Protein AF-A0A8T3YI93-F1 (af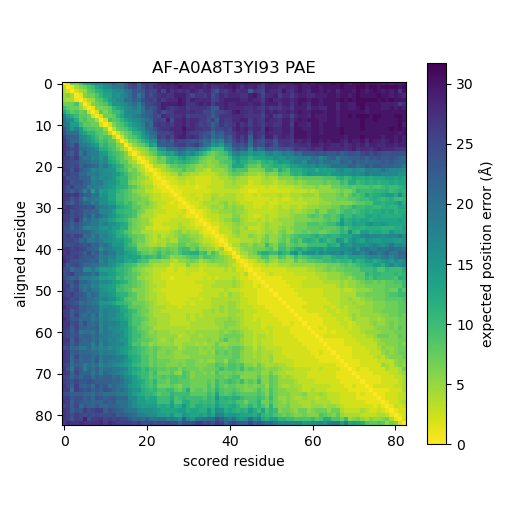db_monomer)

Structure (mmCIF, N/CA/C/O 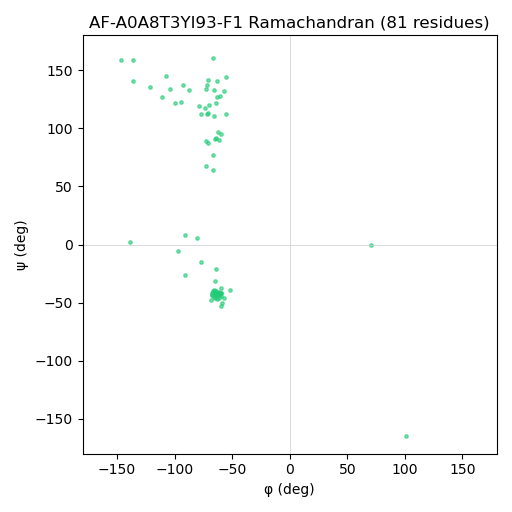backbone):
data_AF-A0A8T3YI93-F1
#
_entry.id   AF-A0A8T3YI93-F1
#
loop_
_atom_site.group_PDB
_atom_site.id
_atom_site.type_symbol
_atom_site.label_atom_id
_atom_site.label_alt_id
_atom_site.label_comp_id
_atom_site.label_asym_id
_atom_site.label_entity_id
_atom_site.label_seq_id
_atom_site.pdbx_PDB_ins_code
_atom_site.Cartn_x
_atom_site.Cartn_y
_atom_site.Cartn_z
_atom_site.occupancy
_atom_site.B_iso_or_equiv
_atom_site.auth_seq_id
_atom_site.auth_comp_id
_atom_site.auth_asym_id
_atom_site.auth_atom_id
_atom_site.pdbx_PDB_model_num
ATOM 1 N N . MET A 1 1 ? 25.425 -42.790 10.625 1.00 57.62 1 MET A N 1
ATOM 2 C CA . MET A 1 1 ? 25.482 -41.355 10.986 1.00 57.62 1 MET A CA 1
ATOM 3 C C . MET A 1 1 ? 24.086 -40.913 11.411 1.00 57.62 1 MET A C 1
ATOM 5 O O . MET A 1 1 ? 23.250 -40.655 10.560 1.00 57.62 1 MET A O 1
ATOM 9 N N . GLY A 1 2 ? 23.786 -40.966 12.712 1.00 53.69 2 GLY A N 1
ATOM 10 C CA . GLY A 1 2 ? 22.455 -40.671 13.253 1.00 53.69 2 GLY A CA 1
ATOM 11 C C . GLY A 1 2 ? 22.392 -39.252 13.808 1.00 53.69 2 GLY A C 1
ATOM 12 O O . GLY A 1 2 ? 23.167 -38.911 14.701 1.00 53.69 2 GLY A O 1
ATOM 13 N N . TYR A 1 3 ? 21.486 -38.427 13.289 1.00 59.28 3 TYR A N 1
ATOM 14 C CA . TYR A 1 3 ? 21.236 -37.095 13.834 1.00 59.28 3 TYR A CA 1
ATOM 15 C C . TYR A 1 3 ? 20.511 -37.224 15.177 1.00 59.28 3 TYR A C 1
ATOM 17 O O . TYR A 1 3 ? 19.365 -37.663 15.242 1.00 59.28 3 TYR A O 1
ATOM 25 N N . LYS A 1 4 ? 21.198 -36.855 16.262 1.00 63.78 4 LYS A N 1
ATOM 26 C CA . LYS A 1 4 ? 20.622 -36.772 17.607 1.00 63.78 4 LYS A CA 1
ATOM 27 C C . LYS A 1 4 ? 19.723 -35.530 17.679 1.00 63.78 4 LYS A C 1
ATOM 29 O O . LYS A 1 4 ? 20.240 -34.422 17.528 1.00 63.78 4 LYS A O 1
ATOM 34 N N . PRO A 1 5 ? 18.406 -35.660 17.911 1.00 60.81 5 PRO A N 1
ATOM 35 C CA . PRO A 1 5 ? 17.550 -34.493 18.052 1.00 60.81 5 PRO A CA 1
ATOM 36 C C . PRO A 1 5 ? 17.870 -33.793 19.378 1.00 60.81 5 PRO A C 1
ATOM 38 O O . PRO A 1 5 ? 17.623 -34.326 20.461 1.00 60.81 5 PRO A O 1
ATOM 41 N N . HIS A 1 6 ? 18.422 -32.583 19.298 1.00 62.75 6 HIS A N 1
ATOM 42 C CA . HIS A 1 6 ? 18.526 -31.694 20.448 1.00 62.75 6 HIS A CA 1
ATOM 43 C C . HIS A 1 6 ? 17.103 -31.305 20.870 1.00 62.75 6 HIS A C 1
ATOM 45 O O . HIS A 1 6 ? 16.405 -30.597 20.145 1.00 62.75 6 HIS A O 1
ATOM 51 N N . LYS A 1 7 ? 16.648 -31.793 22.033 1.00 49.91 7 LYS A N 1
ATOM 52 C CA . LYS A 1 7 ? 15.393 -31.359 22.660 1.00 49.91 7 LYS A CA 1
ATOM 53 C C . LYS A 1 7 ? 15.522 -29.881 23.027 1.00 49.91 7 LYS A C 1
ATOM 55 O O . LYS A 1 7 ? 15.990 -29.540 24.109 1.00 49.91 7 LYS A O 1
ATOM 60 N N . ILE A 1 8 ? 15.106 -29.001 22.123 1.00 61.94 8 ILE A N 1
ATOM 61 C CA . ILE A 1 8 ? 14.855 -27.600 22.447 1.00 61.94 8 ILE A CA 1
ATOM 62 C C . ILE A 1 8 ? 13.562 -27.608 23.258 1.00 61.94 8 ILE A C 1
ATOM 64 O O . ILE A 1 8 ? 12.460 -27.582 22.712 1.00 61.94 8 ILE A O 1
ATOM 68 N N . GLU A 1 9 ? 13.688 -27.753 24.574 1.00 58.09 9 GLU A N 1
ATOM 69 C CA . GLU A 1 9 ? 12.572 -27.610 25.495 1.00 58.09 9 GLU A CA 1
ATOM 70 C C . GLU A 1 9 ? 12.115 -26.150 25.412 1.00 58.09 9 GLU A C 1
ATOM 72 O O . GLU A 1 9 ? 12.660 -25.251 26.052 1.00 58.09 9 GLU A O 1
ATOM 77 N N . MET A 1 10 ? 11.159 -25.893 24.516 1.00 52.72 10 MET A N 1
ATOM 78 C CA . MET A 1 10 ? 10.535 -24.594 24.312 1.00 52.72 10 MET A CA 1
ATOM 79 C C . MET A 1 10 ? 9.723 -24.254 25.564 1.00 52.72 10 MET A C 1
ATOM 81 O O . MET A 1 10 ? 8.494 -24.377 25.580 1.00 52.72 10 MET A O 1
ATOM 85 N N . LYS A 1 11 ? 10.401 -23.828 26.634 1.00 54.50 11 LYS A N 1
ATOM 86 C CA . LYS A 1 11 ? 9.788 -23.153 27.775 1.00 54.50 11 LYS A CA 1
ATOM 87 C C . LYS A 1 11 ? 9.167 -21.869 27.240 1.00 54.50 11 LYS A C 1
ATOM 89 O O . LYS A 1 11 ? 9.809 -20.827 27.148 1.00 54.50 11 LYS A O 1
ATOM 94 N N . ARG A 1 12 ? 7.900 -21.972 26.828 1.00 57.28 12 ARG A N 1
ATOM 95 C CA . ARG A 1 12 ? 7.027 -20.889 26.358 1.00 57.28 12 ARG A CA 1
ATOM 96 C C . ARG A 1 12 ? 6.713 -19.936 27.515 1.00 57.28 12 ARG A C 1
ATOM 98 O O . ARG A 1 12 ? 5.565 -19.793 27.931 1.00 57.28 12 ARG A O 1
ATOM 105 N N . GLY A 1 13 ? 7.737 -19.271 28.038 1.00 49.78 13 GLY A N 1
ATOM 106 C CA . GLY A 1 13 ? 7.604 -18.158 28.962 1.00 49.78 13 GLY A CA 1
ATOM 107 C C . GLY A 1 13 ? 7.058 -16.958 28.204 1.00 49.78 13 GLY A C 1
ATOM 108 O O . GLY A 1 13 ? 7.816 -16.140 27.689 1.00 49.78 13 GLY A O 1
ATOM 109 N N . ARG A 1 14 ? 5.727 -16.857 28.103 1.00 57.66 14 ARG A N 1
ATOM 110 C CA . ARG A 1 14 ? 5.060 -15.645 27.621 1.00 57.66 14 ARG A CA 1
ATOM 111 C C . ARG A 1 14 ? 5.395 -14.524 28.604 1.00 57.66 14 ARG A C 1
ATOM 113 O O . ARG A 1 14 ? 4.737 -14.408 29.638 1.00 57.66 14 ARG A O 1
ATOM 120 N N . ARG A 1 15 ? 6.405 -13.703 28.298 1.00 56.34 15 ARG A N 1
ATOM 121 C CA . ARG A 1 15 ? 6.590 -12.407 28.960 1.00 56.34 15 ARG A CA 1
ATOM 122 C C . ARG A 1 15 ? 5.325 -11.601 28.673 1.00 56.34 15 ARG A C 1
ATOM 124 O O . ARG A 1 15 ? 5.178 -11.032 27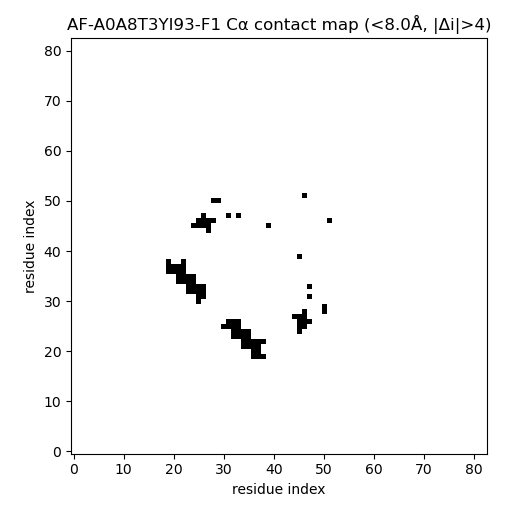.595 1.00 56.34 15 ARG A O 1
ATOM 131 N N . ARG A 1 16 ? 4.365 -11.633 29.600 1.00 60.16 16 ARG A N 1
ATOM 132 C CA . ARG A 1 16 ? 3.136 -10.834 29.560 1.00 60.16 16 ARG A CA 1
ATOM 133 C C . ARG A 1 16 ? 3.512 -9.388 29.878 1.00 60.16 16 ARG A C 1
ATOM 135 O O . ARG A 1 16 ? 3.189 -8.872 30.940 1.00 60.16 16 ARG A O 1
ATOM 142 N N . GLY A 1 17 ? 4.249 -8.759 28.961 1.00 64.00 17 GLY A N 1
ATOM 143 C CA . GLY A 1 17 ? 4.320 -7.306 28.898 1.00 64.00 17 GLY A CA 1
ATOM 144 C C . GLY A 1 17 ? 2.897 -6.764 28.785 1.00 64.00 17 GLY A C 1
ATOM 145 O O . GLY A 1 17 ? 2.033 -7.415 28.187 1.00 64.00 17 GLY A O 1
ATOM 146 N N . LYS A 1 18 ? 2.633 -5.620 29.417 1.00 66.44 18 LYS A N 1
ATOM 147 C CA . LYS A 1 18 ? 1.301 -5.017 29.471 1.00 66.44 18 LYS A CA 1
ATOM 148 C C . LYS A 1 18 ? 0.781 -4.832 28.043 1.00 66.44 18 LYS A C 1
ATOM 150 O O . LYS A 1 18 ? 1.359 -4.077 27.265 1.00 66.44 18 LYS A O 1
ATOM 155 N N . ARG A 1 19 ? -0.256 -5.590 27.672 1.00 66.44 19 ARG A N 1
ATOM 156 C CA . ARG A 1 19 ? -0.869 -5.487 26.345 1.00 66.44 19 ARG A CA 1
ATOM 157 C C . ARG A 1 19 ? -1.449 -4.073 26.226 1.00 66.44 19 ARG A C 1
ATOM 159 O O . ARG A 1 19 ? -2.182 -3.683 27.131 1.00 66.44 19 ARG A O 1
ATOM 166 N N . PRO A 1 20 ? -1.114 -3.304 25.178 1.00 68.75 20 PRO A N 1
ATOM 167 C CA . PRO A 1 20 ? -1.731 -2.004 24.968 1.00 68.75 20 PRO A CA 1
ATOM 168 C C . PRO A 1 20 ? -3.250 -2.170 24.888 1.00 68.75 20 PRO A C 1
ATOM 170 O O . PRO A 1 20 ? -3.753 -3.077 24.216 1.00 68.75 20 PRO A O 1
ATOM 173 N N . GLU A 1 21 ? -3.954 -1.318 25.626 1.00 76.12 21 GLU A N 1
ATOM 174 C CA . GLU A 1 21 ? -5.412 -1.279 25.643 1.00 76.12 21 GLU A CA 1
ATOM 175 C C . GLU A 1 21 ? -5.927 -0.910 24.241 1.00 76.12 21 GLU A C 1
ATOM 177 O O . GLU A 1 21 ? -5.317 -0.078 23.556 1.00 76.12 21 GLU A O 1
ATOM 182 N N . PRO A 1 22 ? -7.025 -1.529 23.778 1.00 77.75 22 PRO A N 1
ATOM 183 C CA . PRO A 1 22 ? -7.636 -1.163 22.510 1.00 77.75 22 PRO A CA 1
ATOM 184 C C . PRO A 1 22 ? -8.161 0.278 22.574 1.00 77.75 22 PRO A C 1
ATOM 186 O O . PRO A 1 22 ? -9.012 0.594 23.400 1.00 77.75 22 PRO A O 1
ATOM 189 N N . ALA A 1 23 ? -7.686 1.141 21.676 1.00 80.94 23 ALA A N 1
ATOM 190 C CA . ALA A 1 23 ? -8.121 2.534 21.583 1.00 80.94 23 ALA A CA 1
ATOM 191 C C . ALA A 1 23 ? -8.998 2.759 20.340 1.00 80.94 23 ALA A C 1
ATOM 193 O O . ALA A 1 23 ? -8.809 2.126 19.293 1.00 80.94 23 ALA A O 1
ATOM 194 N N . GLN A 1 24 ? -9.987 3.644 20.476 1.00 87.50 24 GLN A N 1
ATOM 195 C CA . GLN A 1 24 ? -10.884 4.038 19.392 1.00 87.50 24 GLN A CA 1
ATOM 196 C C . GLN A 1 24 ? -10.283 5.203 18.605 1.00 87.50 24 GLN A C 1
ATOM 198 O O . GLN A 1 24 ? -9.847 6.192 19.185 1.00 87.50 24 GLN A O 1
ATOM 203 N N . TYR A 1 25 ? -10.300 5.090 17.280 1.00 88.81 25 TYR A N 1
ATOM 204 C CA . TYR A 1 25 ? -9.837 6.123 16.359 1.00 88.81 25 TYR A CA 1
ATOM 205 C C . TYR A 1 25 ? -10.814 6.2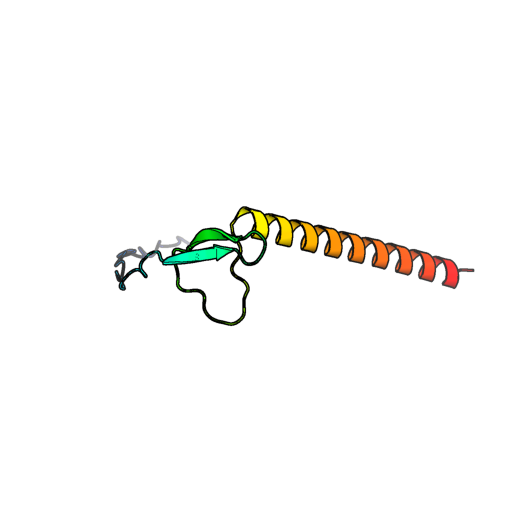87 15.198 1.00 88.81 25 TYR A C 1
ATOM 207 O O . TYR A 1 25 ? -11.572 5.372 14.875 1.00 88.81 25 TYR A O 1
ATOM 215 N N . LEU A 1 26 ? -10.775 7.437 14.530 1.00 91.31 26 LEU A N 1
ATOM 216 C CA . LEU A 1 26 ? -11.547 7.682 13.315 1.00 91.31 26 LEU A CA 1
ATOM 217 C C . LEU A 1 26 ? -10.707 7.339 12.082 1.00 91.31 26 LEU A C 1
ATOM 219 O O . LEU A 1 26 ? -9.525 7.660 12.005 1.00 91.31 26 LEU A O 1
ATOM 223 N N . CYS A 1 27 ? -11.320 6.670 11.106 1.00 92.62 27 CYS A N 1
ATOM 224 C CA . CYS A 1 27 ? -10.689 6.435 9.812 1.00 92.62 27 CYS A CA 1
ATOM 225 C C . CYS A 1 27 ? -10.596 7.750 9.028 1.00 92.62 27 CYS A C 1
ATOM 227 O O . CYS A 1 27 ? -11.628 8.298 8.650 1.00 92.62 27 CYS A O 1
ATOM 229 N N . GLU A 1 28 ? -9.398 8.190 8.662 1.00 90.56 28 GLU A N 1
ATOM 230 C CA . GLU A 1 28 ? -9.194 9.450 7.926 1.00 90.56 28 GLU A CA 1
ATOM 231 C C . GLU A 1 28 ? -9.817 9.447 6.525 1.00 90.56 28 GLU A C 1
ATOM 233 O O . GLU A 1 28 ? -10.110 10.490 5.955 1.00 90.56 28 GLU A O 1
ATOM 238 N N . ARG A 1 29 ? -10.071 8.262 5.957 1.00 91.62 29 ARG A N 1
ATOM 239 C CA . ARG A 1 29 ? -10.624 8.138 4.602 1.00 91.62 29 ARG A CA 1
ATOM 240 C C . ARG A 1 29 ? -12.150 8.088 4.546 1.00 91.62 29 ARG A C 1
ATOM 242 O O . ARG A 1 29 ? -12.720 8.359 3.497 1.00 91.62 29 ARG A O 1
ATOM 249 N N . CYS A 1 30 ? -12.816 7.632 5.604 1.00 93.12 30 CYS A N 1
ATOM 250 C CA . CYS A 1 30 ? -14.275 7.450 5.589 1.00 93.12 30 CYS A CA 1
ATOM 251 C C . CYS A 1 30 ? -14.988 7.883 6.871 1.00 93.12 30 CYS A C 1
ATOM 253 O O . CYS A 1 30 ? -16.188 7.660 6.982 1.00 93.12 30 CYS A O 1
ATOM 255 N N . GLY A 1 31 ? -14.266 8.422 7.855 1.00 91.25 31 GLY A N 1
ATOM 256 C CA . GLY A 1 31 ? -14.809 8.919 9.120 1.00 91.25 31 GLY A CA 1
ATOM 257 C C . GLY A 1 31 ? -15.326 7.847 10.080 1.00 91.25 31 GLY A C 1
ATOM 258 O O . GLY A 1 31 ? -15.784 8.174 11.167 1.00 91.25 31 GLY A O 1
ATOM 259 N N . LYS A 1 32 ? -15.273 6.559 9.720 1.00 91.62 32 LYS A N 1
ATOM 260 C CA . LYS A 1 32 ? -15.835 5.492 10.563 1.00 91.62 32 LYS A CA 1
ATOM 261 C C . LYS A 1 32 ? -14.987 5.257 11.820 1.00 91.62 32 LYS A C 1
ATOM 263 O O . LYS A 1 32 ? -13.762 5.160 11.681 1.00 91.62 32 LYS A O 1
ATOM 268 N N . PRO A 1 33 ? -15.609 5.069 13.000 1.00 89.69 33 PRO A N 1
ATOM 269 C CA . PRO A 1 33 ? -14.895 4.669 14.205 1.00 89.69 33 PRO A CA 1
ATOM 270 C C . PRO A 1 33 ? -14.321 3.259 14.028 1.00 89.69 33 PRO A C 1
ATOM 272 O O . PRO A 1 33 ? -14.992 2.342 13.551 1.00 89.69 33 PRO A O 1
ATOM 275 N N . THR A 1 34 ? -13.052 3.085 14.380 1.00 88.88 34 THR A N 1
ATOM 276 C CA . THR A 1 34 ? -12.332 1.815 14.313 1.00 88.88 34 THR A CA 1
ATOM 277 C C . THR A 1 34 ? -11.522 1.609 15.583 1.0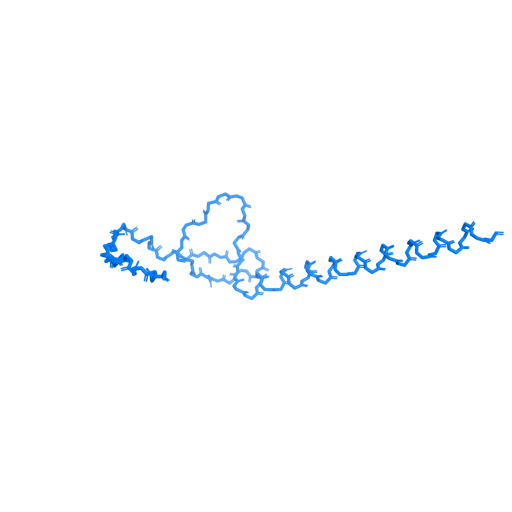0 88.88 34 THR A C 1
ATOM 279 O O . THR A 1 34 ? -10.905 2.532 16.106 1.00 88.88 34 THR A O 1
ATOM 282 N N . VAL A 1 35 ? -11.500 0.371 16.070 1.00 87.88 35 VAL A N 1
ATOM 283 C CA . VAL A 1 35 ? -10.712 -0.010 17.243 1.00 87.88 35 VAL A CA 1
ATOM 284 C C . VAL A 1 35 ? -9.371 -0.554 16.770 1.00 87.88 35 VAL A C 1
ATOM 286 O O . VAL A 1 35 ? -9.334 -1.509 15.985 1.00 87.88 35 VAL A O 1
ATOM 289 N N . LEU A 1 36 ? -8.274 0.048 17.227 1.00 85.44 36 LEU A N 1
ATOM 290 C CA . LEU A 1 36 ? -6.924 -0.442 16.961 1.00 85.44 36 LEU A CA 1
ATOM 291 C C . LEU A 1 36 ? -6.362 -1.137 18.211 1.00 85.44 36 LEU A C 1
ATOM 293 O O . LEU A 1 36 ? -6.469 -0.595 19.309 1.00 85.44 36 LEU A O 1
ATOM 297 N N . PRO A 1 37 ? -5.743 -2.327 18.072 1.00 82.38 37 PRO A N 1
ATOM 298 C CA . PRO A 1 37 ? -5.162 -3.057 19.200 1.00 82.38 37 PRO A CA 1
ATOM 299 C C . PRO A 1 37 ? -3.772 -2.533 19.602 1.00 82.38 37 PRO A C 1
ATOM 301 O O . PRO A 1 37 ? -3.091 -3.158 20.410 1.00 82.38 37 PRO A O 1
ATOM 304 N N . PHE A 1 38 ? -3.317 -1.442 18.987 1.00 82.56 38 PHE A N 1
ATOM 305 C CA . PHE A 1 38 ? -2.044 -0.789 19.252 1.00 82.56 38 PHE A CA 1
ATOM 306 C C . PHE A 1 38 ? -2.193 0.719 19.055 1.00 82.56 38 PHE A C 1
ATOM 308 O O . PHE A 1 38 ? -3.079 1.181 18.336 1.00 82.56 38 PHE A O 1
ATOM 315 N N . ILE A 1 39 ? -1.281 1.469 19.669 1.00 80.81 39 ILE A N 1
ATOM 316 C CA . ILE A 1 39 ? -1.178 2.915 19.494 1.00 80.81 39 ILE A CA 1
ATOM 317 C C . ILE A 1 39 ? -0.468 3.167 18.155 1.00 80.81 39 ILE A C 1
ATOM 319 O O . ILE A 1 39 ? 0.675 2.718 18.009 1.00 80.81 39 ILE A O 1
ATOM 323 N N . PRO A 1 40 ? -1.099 3.839 17.176 1.00 79.62 40 PRO A N 1
ATOM 324 C CA . PRO A 1 40 ? -0.425 4.211 15.939 1.00 79.62 40 PRO A CA 1
ATOM 325 C C . PRO A 1 40 ? 0.761 5.130 16.271 1.00 79.62 40 PRO A C 1
ATOM 327 O O . PRO A 1 40 ? 0.626 6.101 17.012 1.00 79.62 40 PRO A O 1
ATOM 330 N N . ARG A 1 41 ? 1.950 4.786 15.771 1.00 76.06 41 ARG A N 1
ATOM 331 C CA . ARG A 1 41 ? 3.181 5.567 15.947 1.00 76.06 41 ARG A CA 1
ATOM 332 C C . ARG A 1 41 ? 3.563 6.159 14.590 1.00 76.06 41 ARG A C 1
ATOM 334 O O . ARG A 1 41 ? 3.678 5.410 13.624 1.00 76.06 41 ARG A O 1
ATOM 341 N N . GLY A 1 42 ? 3.776 7.473 14.528 1.00 81.06 42 GLY A N 1
ATOM 342 C CA . GLY A 1 42 ? 4.245 8.179 13.328 1.00 81.06 42 GLY A CA 1
ATOM 343 C C . GLY A 1 42 ? 3.152 8.906 12.539 1.00 81.06 42 GLY A C 1
ATOM 344 O O . GLY A 1 42 ? 2.056 9.130 13.040 1.00 81.06 42 GLY A O 1
ATOM 345 N N . THR A 1 43 ? 3.481 9.277 11.299 1.00 79.06 43 THR A N 1
ATOM 346 C CA . THR A 1 43 ? 2.654 10.069 10.364 1.00 79.06 43 THR A CA 1
ATOM 347 C C . THR A 1 43 ? 1.759 9.215 9.456 1.00 79.06 43 THR A C 1
ATOM 349 O O . THR A 1 43 ? 1.178 9.715 8.495 1.00 79.06 43 THR A O 1
ATOM 352 N N . ALA A 1 44 ? 1.680 7.905 9.709 1.00 82.50 44 ALA A N 1
ATOM 353 C CA . ALA A 1 44 ? 0.901 6.995 8.881 1.00 82.50 44 ALA A CA 1
ATOM 354 C C . ALA A 1 44 ? -0.607 7.198 9.115 1.00 82.50 44 ALA A C 1
ATOM 356 O O . ALA A 1 44 ? -1.034 7.213 10.273 1.00 82.50 44 ALA A O 1
ATOM 357 N N . PRO A 1 45 ? -1.420 7.277 8.046 1.00 87.50 45 PRO A N 1
ATOM 358 C CA . PRO A 1 45 ? -2.829 7.584 8.196 1.00 87.50 45 PRO A CA 1
ATOM 359 C C . PRO A 1 45 ? -3.612 6.427 8.823 1.00 87.50 45 PRO A C 1
ATOM 361 O O . PRO A 1 45 ? -3.410 5.250 8.490 1.00 87.50 45 PRO A O 1
ATOM 364 N N . ILE A 1 46 ? -4.564 6.758 9.691 1.00 89.69 46 ILE A N 1
ATOM 365 C CA . ILE A 1 46 ? -5.446 5.791 10.340 1.00 89.69 46 ILE A CA 1
ATOM 366 C C . ILE A 1 46 ? -6.524 5.360 9.348 1.00 89.69 46 ILE A C 1
ATOM 368 O O . ILE A 1 46 ? -7.423 6.116 8.981 1.00 89.69 46 ILE A O 1
ATOM 372 N N . LEU A 1 47 ? -6.464 4.096 8.928 1.00 91.56 47 LEU A N 1
ATOM 373 C CA . LEU A 1 47 ? -7.404 3.515 7.974 1.00 91.56 47 LEU A CA 1
ATOM 374 C C . LEU A 1 47 ? -8.127 2.307 8.569 1.00 91.56 47 LEU A C 1
ATOM 376 O O . LEU A 1 47 ? -7.514 1.399 9.129 1.00 91.56 47 LEU A O 1
ATOM 380 N N . CYS A 1 48 ? -9.442 2.234 8.358 1.00 91.69 48 CYS A N 1
ATOM 381 C CA . CYS A 1 48 ? -10.201 1.027 8.668 1.00 91.69 48 CYS A CA 1
ATOM 382 C C . CYS A 1 48 ? -9.793 -0.132 7.738 1.00 91.69 48 CYS A C 1
ATOM 384 O O . CYS A 1 48 ? -9.279 0.076 6.632 1.00 91.69 48 CYS A O 1
ATOM 386 N N . LYS A 1 49 ? -10.092 -1.375 8.142 1.00 89.69 49 LYS A N 1
ATOM 387 C CA . LYS A 1 49 ? -9.740 -2.591 7.377 1.00 89.69 49 LYS A CA 1
ATOM 388 C C . LYS A 1 49 ? -10.188 -2.532 5.910 1.00 89.69 49 LYS A C 1
ATOM 390 O O . LYS A 1 49 ? -9.458 -2.969 5.022 1.00 89.69 49 LYS A O 1
ATOM 395 N N . GLY A 1 50 ? -11.372 -1.976 5.644 1.00 93.19 50 GLY A N 1
ATOM 396 C CA . GLY A 1 50 ? -11.902 -1.827 4.287 1.00 93.19 50 GLY A CA 1
ATOM 397 C C . GLY A 1 50 ? -11.113 -0.818 3.450 1.00 93.19 50 GLY A C 1
ATOM 398 O O . GLY A 1 50 ? -10.718 -1.119 2.324 1.00 93.19 50 GLY A O 1
ATOM 3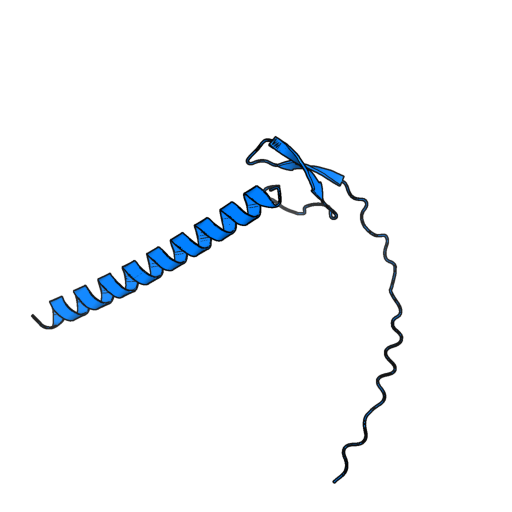99 N N . CYS A 1 51 ? -10.834 0.362 4.007 1.00 94.00 51 CYS A N 1
ATOM 400 C CA . CYS A 1 51 ? -10.072 1.411 3.330 1.00 94.00 51 CYS A CA 1
ATOM 401 C C . CYS A 1 51 ? -8.618 0.999 3.083 1.00 94.00 51 CYS A C 1
ATOM 403 O O . CYS A 1 51 ? -8.102 1.258 1.994 1.00 94.00 51 CYS A O 1
ATOM 405 N N . LEU A 1 52 ? -7.999 0.303 4.042 1.00 91.81 52 LEU A N 1
ATOM 406 C CA . LEU A 1 52 ? -6.648 -0.236 3.912 1.00 91.81 52 LEU A CA 1
ATOM 407 C C . LEU A 1 52 ? -6.567 -1.286 2.796 1.00 91.81 52 LEU A C 1
ATOM 409 O O . LEU A 1 52 ? -5.688 -1.214 1.941 1.00 91.81 52 LEU A O 1
ATOM 413 N N . ARG A 1 53 ? -7.519 -2.229 2.750 1.00 93.75 53 ARG A N 1
ATOM 414 C CA . ARG A 1 53 ? -7.609 -3.231 1.673 1.00 93.75 53 ARG A CA 1
ATOM 415 C C . ARG A 1 53 ? -7.776 -2.586 0.300 1.00 93.75 53 ARG A C 1
ATOM 417 O O . ARG A 1 53 ? -7.106 -2.991 -0.643 1.00 93.75 53 ARG A O 1
ATOM 424 N N . LYS A 1 54 ? -8.644 -1.575 0.190 1.00 95.12 54 LYS A N 1
ATOM 425 C CA . LYS A 1 54 ? -8.838 -0.823 -1.059 1.00 95.12 54 LYS A CA 1
ATOM 426 C C . LYS A 1 54 ? -7.559 -0.103 -1.493 1.00 95.12 54 LYS A C 1
ATOM 428 O O . LYS A 1 54 ? -7.251 -0.119 -2.676 1.00 95.12 54 LYS A O 1
ATOM 433 N N . LYS A 1 55 ? -6.824 0.508 -0.553 1.00 93.69 55 LYS A N 1
ATOM 434 C CA . LYS A 1 55 ? -5.538 1.164 -0.838 1.00 93.69 55 LYS A CA 1
ATOM 435 C C . LYS A 1 55 ? -4.535 0.160 -1.415 1.00 93.69 55 LYS A C 1
ATOM 437 O O . LYS A 1 55 ? -4.071 0.368 -2.527 1.00 93.69 55 LYS A O 1
ATOM 442 N N . LYS A 1 56 ? -4.324 -0.969 -0.727 1.00 92.81 56 LYS A N 1
ATOM 443 C CA . LYS A 1 56 ? -3.408 -2.027 -1.183 1.00 92.81 56 LYS A CA 1
ATOM 444 C C . LYS A 1 56 ? -3.760 -2.567 -2.570 1.00 92.81 56 LYS A C 1
ATOM 446 O O . LYS A 1 56 ? -2.883 -2.679 -3.412 1.00 92.81 56 LYS A O 1
ATOM 451 N N . LYS A 1 57 ? -5.043 -2.859 -2.822 1.00 94.81 57 LYS A N 1
ATOM 452 C CA . LYS A 1 57 ? -5.497 -3.332 -4.141 1.00 94.81 57 LYS A CA 1
ATOM 453 C C . LYS A 1 57 ? -5.198 -2.326 -5.251 1.00 94.81 57 LYS A C 1
ATOM 455 O O . LYS A 1 57 ? -4.786 -2.730 -6.328 1.00 94.81 57 LYS A O 1
ATOM 460 N N . ARG A 1 58 ? -5.410 -1.031 -4.996 1.00 94.12 58 ARG A N 1
ATOM 461 C CA . ARG A 1 58 ? -5.110 0.020 -5.973 1.00 94.12 58 ARG A CA 1
ATOM 462 C C . ARG A 1 58 ? -3.608 0.105 -6.254 1.00 94.12 58 ARG A C 1
ATOM 464 O O . ARG A 1 58 ? -3.235 0.144 -7.415 1.00 94.12 58 ARG A O 1
ATOM 471 N N . GLU A 1 59 ? -2.771 0.092 -5.217 1.00 94.56 59 GLU A N 1
ATOM 472 C CA . GLU A 1 59 ? -1.306 0.117 -5.370 1.00 94.56 59 GLU A CA 1
ATOM 473 C C . GLU A 1 59 ? -0.794 -1.092 -6.166 1.00 94.56 59 GLU A C 1
ATOM 475 O O . GLU A 1 59 ? 0.031 -0.937 -7.058 1.00 94.56 59 GLU A O 1
ATOM 480 N N . GLU A 1 60 ? -1.328 -2.287 -5.904 1.00 95.31 60 GLU A N 1
ATOM 481 C CA . GLU A 1 60 ? -0.985 -3.502 -6.652 1.00 95.31 60 GLU A CA 1
ATOM 482 C C . GLU A 1 60 ? -1.407 -3.420 -8.129 1.00 95.31 60 GLU A C 1
ATOM 484 O O . GLU A 1 60 ? -0.635 -3.774 -9.020 1.00 95.31 60 GLU A O 1
ATOM 489 N N . GLN A 1 61 ? -2.618 -2.924 -8.404 1.00 94.12 61 GLN A N 1
ATOM 490 C CA . GLN A 1 61 ? -3.098 -2.717 -9.773 1.00 94.12 61 GLN A CA 1
ATOM 491 C C . GLN A 1 61 ? -2.239 -1.702 -10.529 1.00 94.12 61 GLN A C 1
ATOM 493 O O . GLN A 1 61 ? -1.908 -1.932 -11.690 1.00 94.12 61 GLN A O 1
ATOM 498 N N . GLU A 1 62 ? -1.863 -0.606 -9.873 1.00 94.81 62 GLU A N 1
ATOM 499 C CA . GLU A 1 62 ? -1.035 0.452 -10.451 1.00 94.81 62 GLU A CA 1
ATOM 500 C C . GLU A 1 62 ? 0.389 -0.049 -10.723 1.00 94.81 62 GLU A C 1
ATOM 502 O O . GLU A 1 62 ? 0.896 0.136 -11.826 1.00 94.81 62 GLU A O 1
ATOM 507 N N . ALA A 1 63 ? 0.989 -0.798 -9.792 1.00 94.50 63 ALA A N 1
ATOM 508 C CA . ALA A 1 63 ? 2.284 -1.445 -9.996 1.00 94.50 63 ALA A CA 1
ATOM 509 C C . ALA A 1 63 ? 2.254 -2.439 -11.169 1.00 94.50 63 ALA A C 1
ATOM 511 O O . ALA A 1 63 ? 3.159 -2.455 -12.003 1.00 94.50 63 ALA A O 1
ATOM 512 N N . ARG A 1 64 ? 1.184 -3.236 -11.287 1.00 94.06 64 ARG A N 1
ATOM 513 C CA . ARG A 1 64 ? 1.010 -4.172 -12.407 1.00 94.06 64 ARG A CA 1
ATOM 514 C C . ARG A 1 64 ? 0.811 -3.444 -13.737 1.00 94.06 64 ARG A C 1
ATOM 516 O O . ARG A 1 64 ? 1.358 -3.870 -14.753 1.00 94.06 64 ARG A O 1
ATOM 523 N N . ALA A 1 65 ? 0.040 -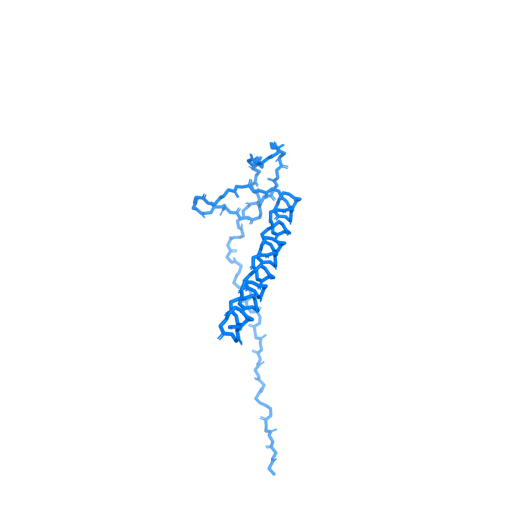2.359 -13.747 1.00 94.56 65 ALA A N 1
ATOM 524 C CA . ALA A 1 65 ? -0.149 -1.529 -14.933 1.00 94.56 65 ALA A CA 1
ATOM 525 C C . ALA A 1 65 ? 1.167 -0.867 -15.367 1.00 94.56 65 ALA A C 1
ATOM 527 O O . ALA A 1 65 ? 1.491 -0.894 -16.553 1.00 94.56 65 ALA A O 1
ATOM 528 N N . ALA A 1 66 ? 1.949 -0.352 -14.415 1.00 94.06 66 ALA A N 1
ATOM 529 C CA . ALA A 1 66 ? 3.261 0.231 -14.669 1.00 94.06 66 ALA A CA 1
ATOM 530 C C . ALA A 1 66 ? 4.240 -0.798 -15.254 1.00 94.06 66 ALA A C 1
ATOM 532 O O . ALA A 1 66 ? 4.868 -0.521 -16.272 1.00 94.06 66 ALA A O 1
ATOM 533 N N . ALA A 1 67 ? 4.299 -2.009 -14.688 1.00 93.94 67 ALA A N 1
ATOM 534 C CA . ALA A 1 67 ? 5.136 -3.090 -15.211 1.00 93.94 67 ALA A CA 1
ATOM 535 C C . ALA A 1 67 ? 4.742 -3.489 -16.645 1.00 93.94 67 ALA A C 1
ATOM 537 O O . ALA A 1 67 ? 5.599 -3.632 -17.515 1.00 93.94 67 ALA A O 1
ATOM 538 N N . ASN A 1 68 ? 3.440 -3.605 -16.925 1.00 95.12 68 ASN A N 1
ATOM 539 C CA . ASN A 1 68 ? 2.952 -3.900 -18.274 1.00 95.12 68 ASN A CA 1
ATOM 540 C C . ASN A 1 68 ? 3.274 -2.776 -19.268 1.00 95.12 68 ASN A C 1
ATOM 542 O O . ASN A 1 68 ? 3.625 -3.052 -20.414 1.00 95.12 68 ASN A O 1
ATOM 546 N N . LEU A 1 69 ? 3.142 -1.514 -18.852 1.00 94.88 69 LEU A N 1
ATOM 547 C CA . LEU A 1 69 ? 3.493 -0.368 -19.686 1.00 94.88 69 LEU A CA 1
ATOM 548 C C . LEU A 1 69 ? 4.991 -0.358 -19.991 1.00 94.88 69 LEU A C 1
ATOM 550 O O . LEU A 1 69 ? 5.365 -0.140 -21.140 1.00 94.88 69 LEU A O 1
ATOM 554 N N . GLN A 1 70 ? 5.831 -0.627 -18.992 1.00 93.19 70 GLN A N 1
ATOM 555 C CA . GLN A 1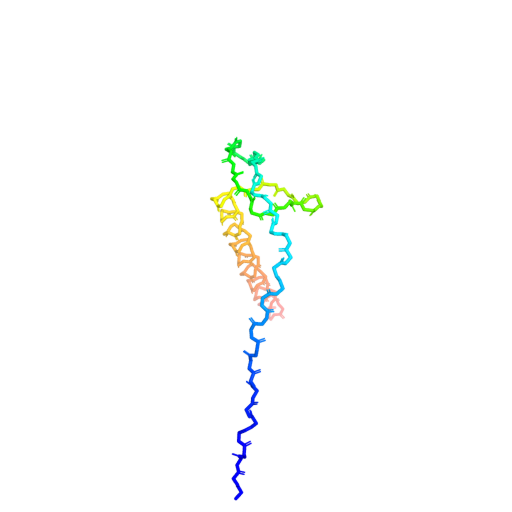 70 ? 7.274 -0.726 -19.168 1.00 93.19 70 GLN A CA 1
ATOM 556 C C . GLN A 1 70 ? 7.630 -1.819 -20.183 1.00 93.19 70 GLN A C 1
ATOM 558 O O . GLN A 1 70 ? 8.278 -1.517 -21.180 1.00 93.19 70 GLN A O 1
ATOM 563 N N . ALA A 1 71 ? 7.084 -3.028 -20.029 1.00 95.06 71 ALA A N 1
ATOM 564 C CA . ALA A 1 71 ? 7.314 -4.123 -20.971 1.00 95.06 71 ALA A CA 1
ATOM 565 C C . ALA A 1 71 ? 6.852 -3.792 -22.403 1.00 95.06 71 ALA A C 1
ATOM 567 O O . ALA A 1 71 ? 7.496 -4.169 -23.380 1.00 95.06 71 ALA A O 1
ATOM 568 N N . ARG A 1 72 ? 5.729 -3.076 -22.561 1.00 94.81 72 ARG A N 1
ATOM 569 C CA . ARG A 1 72 ? 5.266 -2.623 -23.884 1.00 94.81 72 ARG A CA 1
ATOM 570 C C . ARG A 1 72 ? 6.217 -1.606 -24.501 1.00 94.81 72 ARG A C 1
ATOM 572 O O . ARG A 1 72 ? 6.552 -1.749 -25.670 1.00 94.81 72 ARG A O 1
ATOM 579 N N . ARG A 1 73 ? 6.661 -0.623 -23.717 1.00 95.94 73 ARG A N 1
ATOM 580 C CA . ARG A 1 73 ? 7.620 0.395 -24.163 1.00 95.94 73 ARG A CA 1
ATOM 581 C C . ARG A 1 73 ? 8.948 -0.232 -24.565 1.00 95.94 73 ARG A C 1
ATOM 583 O O . ARG A 1 73 ? 9.496 0.145 -25.587 1.00 95.94 73 ARG A O 1
ATOM 590 N N . GLU A 1 74 ? 9.433 -1.209 -23.807 1.00 93.38 74 GLU A N 1
ATOM 591 C CA . GLU A 1 74 ? 10.664 -1.940 -24.121 1.00 93.38 74 GLU A CA 1
ATOM 592 C C . GLU A 1 74 ? 10.533 -2.730 -25.429 1.00 93.38 74 GLU A C 1
ATOM 594 O O . GLU A 1 74 ? 11.432 -2.693 -26.264 1.00 93.38 74 GLU A O 1
ATOM 599 N N . ARG A 1 75 ? 9.391 -3.391 -25.660 1.00 92.62 75 ARG A N 1
ATOM 600 C CA . ARG A 1 75 ? 9.122 -4.103 -26.922 1.00 92.62 75 ARG A CA 1
ATOM 601 C C . ARG A 1 75 ? 9.002 -3.159 -28.115 1.00 92.62 75 ARG A C 1
ATOM 603 O O . ARG A 1 75 ? 9.482 -3.491 -29.192 1.00 92.62 75 ARG A O 1
ATOM 610 N N . GLU A 1 76 ? 8.366 -2.009 -27.929 1.00 93.12 76 GLU A N 1
ATOM 611 C CA . GLU A 1 76 ? 8.236 -0.988 -28.970 1.00 93.12 76 GLU A CA 1
ATOM 612 C C . GLU A 1 76 ? 9.591 -0.353 -29.299 1.00 93.12 76 GLU A C 1
ATOM 614 O O . GLU A 1 76 ? 9.941 -0.257 -30.469 1.00 93.12 76 GLU A O 1
ATOM 619 N N . ALA A 1 77 ? 10.396 -0.027 -28.285 1.00 93.44 77 ALA A N 1
ATOM 620 C CA . ALA A 1 77 ? 11.759 0.465 -28.465 1.00 93.44 77 ALA A CA 1
ATOM 621 C C . ALA A 1 77 ? 12.653 -0.570 -29.168 1.00 93.44 77 ALA A C 1
ATOM 623 O O . ALA A 1 77 ? 13.416 -0.217 -30.063 1.00 93.44 77 ALA A O 1
ATOM 624 N N . ALA A 1 78 ? 12.529 -1.854 -28.815 1.00 91.44 78 ALA A N 1
ATOM 625 C CA . ALA A 1 78 ? 13.247 -2.928 -29.495 1.00 91.44 78 ALA A CA 1
ATOM 626 C C . ALA A 1 78 ? 12.819 -3.071 -30.965 1.00 91.44 78 ALA A C 1
ATOM 628 O O . ALA A 1 78 ? 13.672 -3.266 -31.822 1.00 91.44 78 ALA A O 1
ATOM 629 N N . ALA A 1 79 ? 11.523 -2.944 -31.269 1.00 93.38 79 ALA A N 1
ATOM 630 C CA . ALA A 1 79 ? 11.025 -2.977 -32.643 1.00 93.38 79 ALA A CA 1
ATOM 631 C C . ALA A 1 79 ? 11.488 -1.758 -33.459 1.00 93.38 79 ALA A C 1
ATOM 633 O O . ALA A 1 79 ? 11.901 -1.917 -34.602 1.00 93.38 79 ALA A O 1
ATOM 634 N N . GLN A 1 80 ? 11.468 -0.561 -32.864 1.00 88.50 80 GLN A N 1
ATOM 635 C CA . GLN A 1 80 ? 11.957 0.672 -33.490 1.00 88.50 80 GLN A CA 1
ATOM 636 C C . GLN A 1 80 ? 13.466 0.638 -33.761 1.00 88.50 80 GLN A C 1
ATOM 638 O O . GLN A 1 80 ? 13.905 1.224 -34.737 1.00 88.50 80 GLN A O 1
ATOM 643 N N . ALA A 1 81 ? 14.258 -0.051 -32.935 1.00 87.12 81 ALA A N 1
ATOM 644 C CA . ALA A 1 81 ? 15.700 -0.196 -33.144 1.00 87.12 81 ALA A CA 1
ATOM 645 C C . ALA A 1 81 ? 16.079 -1.220 -34.234 1.00 87.12 81 ALA A C 1
ATOM 647 O O . ALA A 1 81 ? 17.234 -1.262 -34.648 1.00 87.12 81 ALA A O 1
ATOM 648 N N . MET A 1 82 ? 15.140 -2.075 -34.659 1.00 74.44 82 MET A N 1
ATOM 649 C CA . MET A 1 82 ? 15.344 -3.063 -35.730 1.00 74.44 82 MET A CA 1
ATOM 650 C C . MET A 1 82 ? 14.833 -2.588 -37.099 1.00 74.44 82 MET A C 1
ATOM 652 O O . MET A 1 82 ? 15.004 -3.313 -38.081 1.00 74.44 82 MET A O 1
ATOM 656 N N . ALA A 1 83 ? 14.184 -1.423 -37.149 1.00 64.50 83 ALA A N 1
ATOM 657 C CA . ALA A 1 83 ? 13.727 -0.756 -38.366 1.00 64.50 83 ALA A CA 1
ATOM 658 C C . ALA A 1 83 ? 14.769 0.266 -38.837 1.00 64.50 83 ALA A C 1
ATOM 660 O O . ALA A 1 83 ? 14.930 0.391 -40.070 1.00 64.50 83 ALA A O 1
#

pLDDT: mean 82.11, std 14.37, range [49.78, 95.94]

Mean predicted aligned error: 12.21 Å

Sequence (83 aa):
MGYKPHKIEMKRGRRRGKRPEPAQYLCERCGKPTVLPFIPRGTAPILCKGCLRKKKKREEQEARAAANLQARREREAAAQAMA

Secondary structure (DSSP, 8-state):
------------------PPPPEEEE-TTT--EEEESS---SS-----HHHHHHHHHHHHHHHHHHHHHHHHHHHHHHHHHT-

Foldseek 3Di:
DDDDDDPPVCPVPPPPDPQDDWDWDAQPVPRDIDTDSDDDDDDDGRHDPVRVVVVVVVVVVVVVVVVVVVVVVVVVVVVVVVD

Solvent-accessible 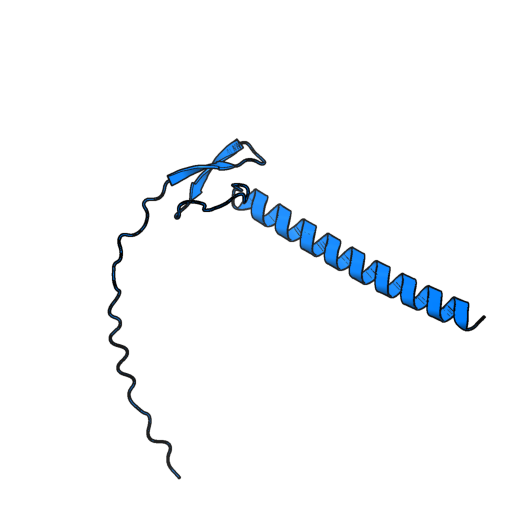surface area (backbone atoms only — not comparable to full-atom values): 5367 Å² total; per-residue (Å²): 139,81,86,78,81,78,82,75,76,77,78,81,74,75,78,79,64,85,73,60,69,72,44,81,43,59,14,77,85,75,65,47,80,38,78,36,73,54,81,90,78,80,91,72,81,49,58,41,75,68,58,46,52,51,49,52,53,50,53,53,51,50,53,52,49,50,52,52,49,49,56,50,52,52,53,51,53,53,52,62,74,75,108

Radius of gyration: 24.85 Å; Cα contacts (8 Å, |Δi|>4): 45; chains: 1; bounding box: 41×51×68 Å